Protein AF-0000000087191646 (afdb_homodimer)

Foldseek 3Di:
DPVPVCVVQDWDFDPVPPPPQWTWTWRPPDPFWIWIDTSVCPPDDIDIDTPVVVVVVVVCVVVVND/DPVPVPVVQDWDFDPVPPPPQWTWTWRPPDPFWIWIDTSVCPPDDIDIDTPVVVVVVVVCVVVVND

Structure (mmCIF, N/CA/C/O backbone):
data_AF-0000000087191646-model_v1
#
loop_
_entity.id
_entity.type
_entity.pdbx_description
1 polymer 'DUF397 domain-containing protein'
#
loop_
_atom_sit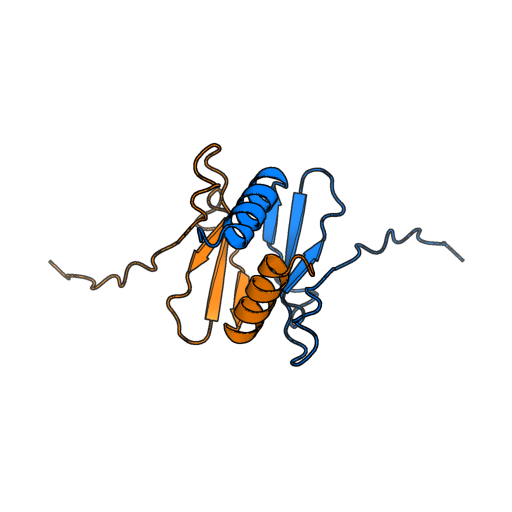e.group_PDB
_atom_site.id
_atom_site.type_symbol
_atom_site.label_atom_id
_atom_site.label_alt_id
_atom_site.label_comp_id
_atom_site.label_asym_id
_atom_site.label_entity_id
_atom_site.label_seq_id
_atom_site.pdbx_PDB_ins_code
_atom_site.Cartn_x
_atom_site.Cartn_y
_atom_site.Cartn_z
_atom_site.occupancy
_atom_site.B_iso_or_equiv
_atom_site.auth_seq_id
_atom_site.auth_comp_id
_atom_site.auth_asym_id
_atom_site.auth_atom_id
_atom_site.pdbx_PDB_model_num
ATOM 1 N N . MET A 1 1 ? 5.543 -37.531 5.516 1 32.47 1 MET A N 1
ATOM 2 C CA . MET A 1 1 ? 5.793 -36.25 4.863 1 32.47 1 MET A CA 1
ATOM 3 C C . MET A 1 1 ? 5.07 -35.125 5.594 1 32.47 1 MET A C 1
ATOM 5 O O . MET A 1 1 ? 3.879 -35.219 5.883 1 32.47 1 MET A O 1
ATOM 9 N N . ASN A 1 2 ? 5.703 -34.375 6.605 1 32.41 2 ASN A N 1
ATOM 10 C CA . ASN A 1 2 ? 5.199 -33.281 7.426 1 32.41 2 ASN A CA 1
ATOM 11 C C . ASN A 1 2 ? 4.359 -32.312 6.602 1 32.41 2 ASN A C 1
ATOM 13 O O . ASN A 1 2 ? 4.82 -31.781 5.578 1 32.41 2 ASN A O 1
ATOM 17 N N . ARG A 1 3 ? 3.131 -32.625 6.309 1 34.16 3 ARG A N 1
ATOM 18 C CA . ARG A 1 3 ? 2.232 -31.656 5.688 1 34.16 3 ARG A CA 1
ATOM 19 C C . ARG A 1 3 ? 2.346 -30.297 6.363 1 34.16 3 ARG A C 1
ATOM 21 O O . ARG A 1 3 ? 1.889 -30.125 7.496 1 34.16 3 ARG A O 1
ATOM 28 N N . THR A 1 4 ? 3.602 -29.812 6.434 1 37.97 4 THR A N 1
ATOM 29 C CA . THR A 1 4 ? 3.557 -28.438 6.898 1 37.97 4 THR A CA 1
ATOM 30 C C . THR A 1 4 ? 2.312 -27.719 6.367 1 37.97 4 THR A C 1
ATOM 32 O O . THR A 1 4 ? 2.074 -27.703 5.16 1 37.97 4 THR A O 1
ATOM 35 N N . ASP A 1 5 ? 1.172 -27.906 6.91 1 36.88 5 ASP A N 1
ATOM 36 C CA . ASP A 1 5 ? 0.012 -27.047 6.73 1 36.88 5 ASP A CA 1
ATOM 37 C C . ASP A 1 5 ? 0.438 -25.641 6.34 1 36.88 5 ASP A C 1
ATOM 39 O O . ASP A 1 5 ? 0.759 -24.812 7.203 1 36.88 5 ASP A O 1
ATOM 43 N N . HIS A 1 6 ? 1.529 -25.406 5.559 1 41.72 6 HIS A N 1
ATOM 44 C CA . HIS A 1 6 ? 1.896 -24.062 5.145 1 41.72 6 HIS A CA 1
ATOM 45 C C . HIS A 1 6 ? 0.661 -23.234 4.797 1 41.72 6 HIS A C 1
ATOM 47 O O . HIS A 1 6 ? -0.006 -23.5 3.795 1 41.72 6 HIS A O 1
ATOM 53 N N . HIS A 1 7 ? -0.262 -23.016 5.633 1 43.5 7 HIS A N 1
ATOM 54 C CA . HIS A 1 7 ? -1.224 -21.953 5.367 1 43.5 7 HIS A CA 1
ATOM 55 C C . HIS A 1 7 ? -0.665 -20.938 4.371 1 43.5 7 HIS A C 1
ATOM 57 O O . HIS A 1 7 ? 0.213 -20.141 4.715 1 43.5 7 HIS A O 1
ATOM 63 N N . GLU A 1 8 ? -0.238 -21.25 3.227 1 48.03 8 GLU A N 1
ATOM 64 C CA . GLU A 1 8 ? 0.33 -20.438 2.156 1 48.03 8 GLU A CA 1
ATOM 65 C C . GLU A 1 8 ? -0.244 -19.031 2.174 1 48.03 8 GLU A C 1
ATOM 67 O O . GLU A 1 8 ? -1.463 -18.844 2.168 1 48.03 8 GLU A O 1
ATOM 72 N N . THR A 1 9 ? 0.239 -18.219 3.043 1 62.66 9 THR A N 1
ATOM 73 C CA . THR A 1 9 ? -0.093 -16.797 2.928 1 62.66 9 THR A CA 1
ATOM 74 C C . THR A 1 9 ? -0.411 -16.438 1.479 1 62.66 9 THR A C 1
ATOM 76 O O . THR A 1 9 ? 0.386 -16.703 0.578 1 62.66 9 THR A O 1
ATOM 79 N N . ILE A 1 10 ? -1.638 -16.453 1.103 1 82.12 10 ILE A N 1
ATOM 80 C CA . ILE A 1 10 ? -2.092 -16.172 -0.254 1 82.12 10 ILE A CA 1
ATOM 81 C C . ILE A 1 10 ? -1.938 -14.68 -0.549 1 82.12 10 ILE A C 1
ATOM 83 O O . ILE A 1 10 ? -2.49 -13.836 0.165 1 82.12 10 ILE A O 1
ATOM 87 N N . TRP A 1 11 ? -0.837 -14.422 -1.336 1 91 11 TRP A N 1
ATOM 88 C CA . TRP A 1 11 ? -0.675 -13.078 -1.884 1 91 11 TRP A CA 1
ATOM 89 C C . TRP A 1 11 ? -1.623 -12.852 -3.057 1 91 11 TRP A C 1
ATOM 91 O O . TRP A 1 11 ? -1.747 -13.711 -3.938 1 91 11 TRP A O 1
ATOM 101 N N . ARG A 1 12 ? -2.309 -11.719 -2.986 1 90.88 12 ARG A N 1
ATOM 102 C CA . ARG A 1 12 ? -3.238 -11.352 -4.047 1 90.88 12 ARG A CA 1
ATOM 103 C C . ARG A 1 12 ? -2.797 -10.07 -4.742 1 90.88 12 ARG A C 1
ATOM 105 O O . ARG A 1 12 ? -2.236 -9.172 -4.105 1 90.88 12 ARG A O 1
ATOM 112 N N . LYS A 1 13 ? -3.012 -10.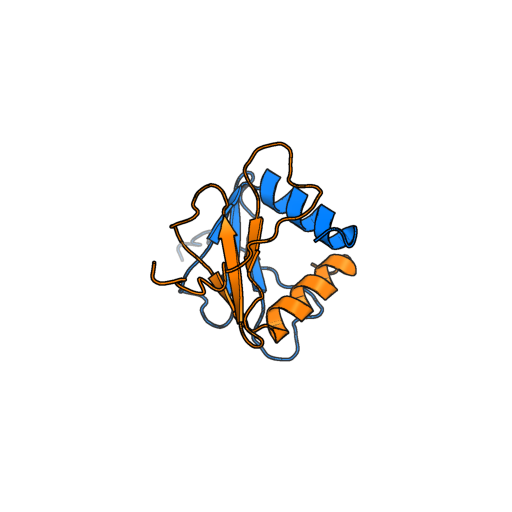062 -6.094 1 90.62 13 LYS A N 1
ATOM 113 C CA . LYS A 1 13 ? -2.779 -8.836 -6.855 1 90.62 13 LYS A CA 1
ATOM 114 C C . LYS A 1 13 ? -3.996 -8.477 -7.703 1 90.62 13 LYS A C 1
ATOM 116 O O . LYS A 1 13 ? -4.895 -9.297 -7.887 1 90.62 13 LYS A O 1
ATOM 121 N N . SER A 1 14 ? -4.008 -7.223 -8.125 1 90.5 14 SER A N 1
ATOM 122 C CA . SER A 1 14 ? -5.102 -6.793 -8.984 1 90.5 14 SER A CA 1
ATOM 123 C C . SER A 1 14 ? -5.086 -7.551 -10.312 1 90.5 14 SER A C 1
ATOM 125 O O . SER A 1 14 ? -4.027 -7.961 -10.789 1 90.5 14 SER A O 1
ATOM 127 N N . SER A 1 15 ? -6.262 -7.82 -10.922 1 88.06 15 SER A N 1
ATOM 128 C CA . SER A 1 15 ? -6.352 -8.461 -12.227 1 88.06 15 SER A CA 1
ATOM 129 C C . SER A 1 15 ? -5.734 -7.586 -13.312 1 88.06 15 SER A C 1
ATOM 131 O O . SER A 1 15 ? -5.352 -8.086 -14.375 1 88.06 15 SER A O 1
ATOM 133 N N . TYR A 1 16 ? -5.66 -6.316 -12.992 1 85.44 16 TYR A N 1
ATOM 134 C CA . TYR A 1 16 ? -5.125 -5.355 -13.953 1 85.44 16 TYR A CA 1
ATOM 135 C C . TYR A 1 16 ? -3.602 -5.379 -13.961 1 85.44 16 TYR A C 1
ATOM 137 O O . TYR A 1 16 ? -2.971 -4.785 -14.836 1 85.44 16 TYR A O 1
ATOM 145 N N . SER A 1 17 ? -2.934 -5.965 -12.977 1 87.19 17 SER A N 1
ATOM 146 C CA . SER A 1 17 ? -1.486 -5.891 -12.805 1 87.19 17 SER A CA 1
ATOM 147 C C . SER A 1 17 ? -0.785 -7.043 -13.516 1 87.19 17 SER A C 1
ATOM 149 O O . SER A 1 17 ? 0.424 -7.227 -13.367 1 87.19 17 SER A O 1
ATOM 151 N N . SER A 1 18 ? -1.228 -7.816 -14.469 1 73.94 18 SER A N 1
ATOM 152 C CA . SER A 1 18 ? -0.653 -9.031 -15.039 1 73.94 18 SER A CA 1
ATOM 153 C C . SER A 1 18 ? 0.452 -8.703 -16.031 1 73.94 18 SER A C 1
ATOM 155 O O . SER A 1 18 ? 1.305 -9.547 -16.328 1 73.94 18 SER A O 1
ATOM 157 N N . GLY A 1 19 ? 0.671 -7.504 -16.422 1 67 19 GLY A N 1
ATOM 158 C CA . GLY A 1 19 ? 1.43 -7.301 -17.641 1 67 19 GLY A CA 1
ATOM 159 C C . GLY A 1 19 ? 2.918 -7.133 -17.406 1 67 19 GLY A C 1
ATOM 160 O O . GLY A 1 19 ? 3.738 -7.582 -18.203 1 67 19 GLY A O 1
ATOM 161 N N . ASN A 1 20 ? 3.377 -6.516 -16.344 1 72.69 20 ASN A N 1
ATOM 162 C CA . ASN A 1 20 ? 4.789 -6.152 -16.297 1 72.69 20 ASN A CA 1
ATOM 163 C C . ASN A 1 20 ? 5.512 -6.875 -15.164 1 72.69 20 ASN A C 1
ATOM 165 O O . ASN A 1 20 ? 6.715 -6.684 -14.969 1 72.69 20 ASN A O 1
ATOM 169 N N . GLY A 1 21 ? 4.805 -7.848 -14.531 1 84.75 21 GLY A N 1
ATOM 170 C CA . GLY A 1 21 ? 5.438 -8.625 -13.477 1 84.75 21 GLY A CA 1
ATOM 171 C C . GLY A 1 21 ? 5.672 -7.832 -12.203 1 84.75 21 GLY A C 1
ATOM 172 O O . GLY A 1 21 ? 6.121 -8.383 -11.195 1 84.75 21 GLY A O 1
ATOM 173 N N . GLN A 1 22 ? 5.625 -6.578 -12.266 1 91.19 22 GLN A N 1
ATOM 174 C CA . GLN A 1 22 ? 5.699 -5.727 -11.086 1 91.19 22 GLN A CA 1
ATOM 175 C C . GLN A 1 22 ? 4.305 -5.379 -10.57 1 91.19 22 GLN A C 1
ATOM 177 O O . GLN A 1 22 ? 3.561 -4.645 -11.219 1 91.19 22 GLN A O 1
ATOM 182 N N . CYS A 1 23 ? 3.977 -5.977 -9.445 1 95 23 CYS A N 1
ATOM 183 C CA . CYS A 1 23 ? 2.629 -5.828 -8.898 1 95 23 CYS A CA 1
ATOM 184 C C . CYS A 1 23 ? 2.672 -5.504 -7.414 1 95 23 CYS A C 1
ATOM 186 O O . CYS A 1 23 ? 3.572 -5.953 -6.703 1 95 23 CYS A O 1
ATOM 188 N N . VAL A 1 24 ? 1.754 -4.703 -7.016 1 95.31 24 VAL A N 1
ATOM 189 C CA . VAL A 1 24 ? 1.46 -4.59 -5.59 1 95.31 24 VAL A CA 1
ATOM 190 C C . VAL A 1 24 ? 0.705 -5.828 -5.117 1 95.31 24 VAL A C 1
ATOM 192 O O . VAL A 1 24 ? -0.326 -6.191 -5.688 1 95.31 24 VAL A O 1
ATOM 195 N N . GLU A 1 25 ? 1.235 -6.566 -4.18 1 95.06 25 GLU A N 1
ATOM 196 C CA . GLU A 1 25 ? 0.586 -7.758 -3.641 1 95.06 25 GLU A CA 1
ATOM 197 C C . GLU A 1 25 ? 0.17 -7.551 -2.188 1 95.06 25 GLU A C 1
ATOM 199 O O . GLU A 1 25 ? 0.897 -6.93 -1.411 1 95.06 25 GLU A O 1
ATOM 204 N N . VAL A 1 26 ? -1.052 -8.117 -1.824 1 94.94 26 VAL A N 1
ATOM 205 C CA . VAL A 1 26 ? -1.636 -7.934 -0.5 1 94.94 26 VAL A CA 1
ATOM 206 C C . VAL A 1 26 ? -1.979 -9.297 0.109 1 94.94 26 VAL A C 1
ATOM 208 O O . VAL A 1 26 ? -2.455 -10.188 -0.59 1 94.94 26 VAL A O 1
ATOM 211 N N . ASN A 1 27 ? -1.604 -9.461 1.299 1 92.94 27 ASN A N 1
ATOM 212 C CA . ASN A 1 27 ? -2.043 -10.586 2.117 1 92.94 27 ASN A CA 1
ATOM 213 C C . ASN A 1 27 ? -2.912 -10.133 3.283 1 92.94 27 ASN A C 1
ATOM 215 O O . ASN A 1 27 ? -2.441 -9.414 4.168 1 92.94 27 ASN A O 1
ATOM 219 N N . ALA A 1 28 ? -4.168 -10.438 3.195 1 82.06 28 ALA A N 1
ATOM 220 C CA . ALA A 1 28 ? -5.129 -10.039 4.227 1 82.06 28 ALA A CA 1
ATOM 221 C C . ALA A 1 28 ? -5.582 -11.25 5.043 1 82.06 28 ALA A C 1
ATOM 223 O O . ALA A 1 28 ? -6.73 -11.305 5.488 1 82.06 28 ALA A O 1
ATOM 224 N N . ASP A 1 29 ? -4.824 -12.156 5.098 1 71.94 29 ASP A N 1
ATOM 225 C CA . ASP A 1 29 ? -5.254 -13.367 5.785 1 71.94 29 ASP A CA 1
ATOM 226 C C . ASP A 1 29 ? -5.496 -13.102 7.27 1 71.94 29 ASP A C 1
ATOM 228 O O . ASP A 1 29 ? -6.344 -13.75 7.887 1 71.94 29 ASP A O 1
ATOM 232 N N . ALA A 1 30 ? -4.789 -12.25 7.82 1 66.31 30 ALA A N 1
ATOM 233 C CA . ALA A 1 30 ? -5 -11.953 9.234 1 66.31 30 ALA A CA 1
ATOM 234 C C . ALA A 1 30 ? -6.152 -10.977 9.43 1 66.31 30 ALA A C 1
ATOM 236 O O . ALA A 1 30 ? -6.375 -10.094 8.594 1 66.31 30 ALA A O 1
ATOM 237 N N . ARG A 1 31 ? -6.922 -11.297 10.375 1 77.5 31 ARG A N 1
ATOM 238 C CA . ARG A 1 31 ? -8.109 -10.523 10.711 1 77.5 31 ARG A CA 1
ATOM 239 C C . ARG A 1 31 ? -7.746 -9.094 11.094 1 77.5 31 ARG A C 1
ATOM 241 O O . ARG A 1 31 ? -8.555 -8.172 10.938 1 77.5 31 ARG A O 1
ATOM 248 N N . GLU A 1 32 ? -6.594 -8.828 11.383 1 92.19 32 GLU A N 1
ATOM 249 C CA . GLU A 1 32 ? -6.309 -7.527 11.969 1 92.19 32 GLU A CA 1
ATOM 250 C C . GLU A 1 32 ? -5.25 -6.777 11.164 1 92.19 32 GLU A C 1
ATOM 252 O O . GLU A 1 32 ? -5.117 -5.559 11.289 1 92.19 32 GLU A O 1
ATOM 257 N N . ILE A 1 33 ? -4.543 -7.559 10.43 1 93.75 33 ILE A N 1
ATOM 258 C CA . ILE A 1 33 ? -3.414 -6.938 9.742 1 93.75 33 ILE A CA 1
ATOM 259 C C . ILE A 1 33 ? -3.439 -7.312 8.266 1 93.75 33 ILE A C 1
ATOM 261 O O . ILE A 1 33 ? -3.707 -8.469 7.914 1 93.75 33 ILE A O 1
ATOM 265 N N . VAL A 1 34 ? -3.188 -6.355 7.453 1 94.44 34 VAL A N 1
ATOM 266 C CA . VAL A 1 34 ? -2.953 -6.539 6.023 1 94.44 34 VAL A CA 1
ATOM 267 C C . VAL A 1 34 ? -1.478 -6.305 5.711 1 94.44 34 VAL A C 1
ATOM 269 O O . VAL A 1 34 ? -0.887 -5.324 6.164 1 94.44 34 VAL A O 1
ATOM 272 N N . VAL A 1 35 ? -0.94 -7.199 4.965 1 95.19 35 VAL A N 1
ATOM 273 C CA . VAL A 1 35 ? 0.464 -7.07 4.59 1 95.19 35 VAL A CA 1
ATOM 274 C C . VAL A 1 35 ? 0.573 -6.73 3.105 1 95.19 35 VAL A C 1
ATOM 276 O O . VAL A 1 35 ? -0.099 -7.344 2.271 1 95.19 35 VAL A O 1
ATOM 279 N N .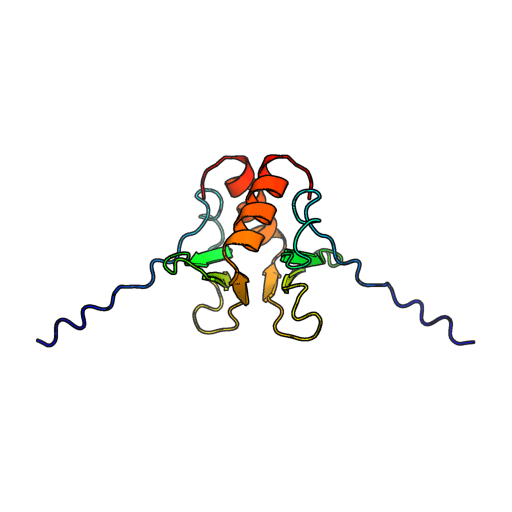 VAL A 1 36 ? 1.384 -5.695 2.795 1 95.69 36 VAL A N 1
ATOM 280 C CA . VAL A 1 36 ? 1.571 -5.207 1.433 1 95.69 36 VAL A CA 1
ATOM 281 C C . VAL A 1 36 ? 3.035 -5.363 1.025 1 95.69 36 VAL A C 1
ATOM 283 O O . VAL A 1 36 ? 3.939 -5.066 1.812 1 95.69 36 VAL A O 1
ATOM 286 N N . ARG A 1 37 ? 3.291 -5.836 -0.241 1 95.12 37 ARG A N 1
ATOM 287 C CA . ARG A 1 37 ? 4.66 -5.941 -0.739 1 95.12 37 ARG A CA 1
ATOM 288 C C . ARG A 1 37 ? 4.715 -5.691 -2.242 1 95.12 37 ARG A C 1
ATOM 290 O O . ARG A 1 37 ? 3.676 -5.566 -2.895 1 95.12 37 ARG A O 1
ATOM 297 N N . ASP A 1 38 ? 5.977 -5.441 -2.701 1 95.06 38 ASP A N 1
ATOM 298 C CA . ASP A 1 38 ? 6.273 -5.391 -4.129 1 95.06 38 ASP A CA 1
ATOM 299 C C . ASP A 1 38 ? 6.648 -6.77 -4.664 1 95.06 38 ASP A C 1
ATOM 301 O O . ASP A 1 38 ? 7.574 -7.406 -4.156 1 95.06 38 ASP A O 1
ATOM 305 N N . SER A 1 39 ? 5.941 -7.266 -5.738 1 94.5 39 SER A N 1
ATOM 306 C CA . SER A 1 39 ? 6.148 -8.617 -6.246 1 94.5 39 SER A CA 1
ATOM 307 C C . SER A 1 39 ? 7.59 -8.812 -6.715 1 94.5 39 SER A C 1
ATOM 309 O O . SER A 1 39 ? 8.07 -9.945 -6.785 1 94.5 39 SER A O 1
ATOM 311 N N . LYS A 1 40 ? 8.227 -7.734 -7.031 1 93.81 40 LYS A N 1
ATOM 312 C CA . LYS A 1 40 ? 9.602 -7.84 -7.496 1 93.81 40 LYS A CA 1
ATOM 313 C C . LYS A 1 40 ? 10.555 -8.125 -6.34 1 93.81 40 LYS A C 1
ATOM 315 O O . LYS A 1 40 ? 11.711 -8.5 -6.555 1 93.81 40 LYS A O 1
ATOM 320 N N . GLU A 1 41 ? 10.094 -7.867 -5.176 1 93.94 41 GLU A N 1
ATOM 321 C CA . GLU A 1 41 ? 10.867 -8.109 -3.961 1 93.94 41 GLU A CA 1
ATOM 322 C C . GLU A 1 41 ? 10.086 -8.969 -2.971 1 93.94 41 GLU A C 1
ATOM 324 O O . GLU A 1 41 ? 9.797 -8.531 -1.854 1 93.94 41 GLU A O 1
ATOM 329 N N . PRO A 1 42 ? 9.82 -10.25 -3.305 1 91 42 PRO A N 1
ATOM 330 C CA . PRO A 1 42 ? 8.938 -11.07 -2.477 1 91 42 PRO A CA 1
ATOM 331 C C . PRO A 1 42 ? 9.477 -11.273 -1.062 1 91 42 PRO A C 1
ATOM 333 O O . PRO A 1 42 ? 8.703 -11.492 -0.127 1 91 42 PRO A O 1
ATOM 336 N N . LEU A 1 43 ? 10.75 -11.156 -0.891 1 91.56 43 LEU A N 1
ATOM 337 C CA . LEU A 1 43 ? 11.352 -11.336 0.426 1 91.56 43 LEU A CA 1
ATOM 338 C C . LEU A 1 43 ? 11.82 -10 0.994 1 91.56 43 LEU A C 1
ATOM 340 O O . LEU A 1 43 ? 12.484 -9.969 2.029 1 91.56 43 LEU A O 1
ATOM 344 N N . GLY A 1 44 ? 11.477 -8.945 0.373 1 93.94 44 GLY A N 1
ATOM 345 C CA . GLY A 1 44 ? 11.883 -7.609 0.787 1 93.94 44 GLY A CA 1
ATOM 346 C C . GLY A 1 44 ? 10.961 -7.004 1.829 1 93.94 44 GLY A C 1
ATOM 347 O O . GLY A 1 44 ? 10.445 -7.711 2.699 1 93.94 44 GLY A O 1
ATOM 348 N N . LEU A 1 45 ? 10.961 -5.684 1.811 1 94.31 45 LEU A N 1
ATOM 349 C CA . LEU A 1 45 ? 10.141 -4.926 2.752 1 94.31 45 LEU A CA 1
ATOM 350 C C . LEU A 1 45 ? 8.672 -5.289 2.605 1 94.31 45 LEU A C 1
ATOM 352 O O . LEU A 1 45 ? 8.195 -5.531 1.494 1 94.31 45 LEU A O 1
ATOM 356 N N . ARG A 1 46 ? 8.078 -5.344 3.711 1 94.69 46 ARG A N 1
ATOM 357 C CA . ARG A 1 46 ? 6.633 -5.531 3.809 1 94.69 46 ARG A CA 1
ATOM 358 C C . ARG A 1 46 ? 6.012 -4.496 4.742 1 94.69 46 ARG A C 1
ATOM 360 O O . ARG A 1 46 ? 6.562 -4.199 5.801 1 94.69 46 ARG A O 1
ATOM 367 N N . LEU A 1 47 ? 5.031 -3.961 4.277 1 96.19 47 LEU A N 1
ATOM 368 C CA . LEU A 1 47 ? 4.301 -3.002 5.098 1 96.19 47 LEU A CA 1
ATOM 369 C C . LEU A 1 47 ? 3.105 -3.668 5.773 1 96.19 47 LEU A C 1
ATOM 371 O O . LEU A 1 47 ? 2.275 -4.285 5.105 1 96.19 47 LEU A O 1
ATOM 375 N N . CYS A 1 48 ? 3.078 -3.611 7.082 1 94.31 48 CYS A N 1
ATOM 376 C CA . CYS A 1 48 ? 1.941 -4.102 7.852 1 94.31 48 CYS A CA 1
ATOM 377 C C . CYS A 1 48 ? 1.008 -2.957 8.234 1 94.31 48 CYS A C 1
ATOM 379 O O . CYS A 1 48 ? 1.439 -1.972 8.828 1 94.31 48 CYS A O 1
ATOM 381 N N . ILE A 1 49 ? -0.195 -3.119 7.805 1 94.69 49 ILE A N 1
ATOM 382 C CA . ILE A 1 49 ? -1.217 -2.102 8.023 1 94.69 49 ILE A CA 1
ATOM 383 C C . ILE A 1 49 ? -2.398 -2.711 8.781 1 94.69 49 ILE A C 1
ATOM 385 O O . ILE A 1 49 ? -2.826 -3.826 8.477 1 94.69 49 ILE A O 1
ATOM 389 N N . GLN A 1 50 ? -2.91 -2.006 9.727 1 94.25 50 GLN A N 1
ATOM 390 C CA . GLN A 1 50 ? -4.148 -2.455 10.352 1 94.25 50 GLN A CA 1
ATOM 391 C C . GLN A 1 50 ? -5.27 -2.586 9.328 1 94.25 50 GLN A C 1
ATOM 393 O O . GLN A 1 50 ? -5.402 -1.745 8.438 1 94.25 50 GLN A O 1
ATOM 398 N N . ALA A 1 51 ? -6.051 -3.635 9.508 1 93.75 51 ALA A N 1
ATOM 399 C CA . ALA A 1 51 ? -7.09 -3.951 8.531 1 93.75 51 ALA A CA 1
ATOM 400 C C . ALA A 1 51 ? -8.07 -2.793 8.375 1 93.75 51 ALA A C 1
ATOM 402 O O . ALA A 1 51 ? -8.516 -2.486 7.266 1 93.75 51 ALA A O 1
ATOM 403 N N . GLY A 1 52 ? -8.422 -2.156 9.461 1 92.12 52 GLY A N 1
ATOM 404 C CA . GLY A 1 52 ? -9.328 -1.021 9.383 1 92.12 52 GLY A CA 1
ATOM 405 C C . GLY A 1 52 ? -8.805 0.106 8.516 1 92.12 52 GLY A C 1
ATOM 406 O O . GLY A 1 52 ? -9.539 0.671 7.707 1 92.12 52 GLY A O 1
ATOM 407 N N . ALA A 1 53 ? -7.562 0.457 8.656 1 93.75 53 ALA A N 1
ATOM 408 C CA . ALA A 1 53 ? -6.93 1.508 7.863 1 93.75 53 ALA A CA 1
ATOM 409 C C . ALA A 1 53 ? -6.875 1.12 6.387 1 93.75 53 ALA A C 1
ATOM 411 O O . ALA A 1 53 ? -7.109 1.956 5.512 1 93.75 53 ALA A O 1
ATOM 412 N N . TRP A 1 54 ? -6.543 -0.125 6.148 1 94 54 TRP A N 1
ATOM 413 C CA . TRP A 1 54 ? -6.52 -0.612 4.773 1 94 54 TRP A CA 1
ATOM 414 C C . TRP A 1 54 ? -7.902 -0.506 4.141 1 94 54 TRP A C 1
ATOM 416 O O . TRP A 1 54 ? -8.039 -0.045 3.002 1 94 54 TRP A O 1
ATOM 426 N N . ASP A 1 55 ? -8.875 -0.933 4.887 1 92.31 55 ASP A N 1
ATOM 427 C CA . ASP A 1 55 ? -10.242 -0.875 4.379 1 92.31 55 ASP A CA 1
ATOM 428 C C . ASP A 1 55 ? -10.648 0.562 4.059 1 92.31 55 ASP A C 1
ATOM 430 O O . ASP A 1 55 ? -11.312 0.814 3.051 1 92.31 55 ASP A O 1
ATOM 434 N N . GLU A 1 56 ? -10.305 1.474 4.863 1 93.69 56 GLU A N 1
ATOM 435 C CA . GLU A 1 56 ? -10.594 2.879 4.605 1 93.69 56 GLU A CA 1
ATOM 436 C C . GLU A 1 56 ? -9.867 3.373 3.355 1 93.69 56 GLU A C 1
ATOM 438 O O . GLU A 1 56 ? -10.445 4.102 2.543 1 93.69 56 GLU A O 1
ATOM 443 N N . PHE A 1 57 ? -8.625 3.035 3.189 1 93.75 57 PHE A N 1
ATOM 444 C CA . PHE A 1 57 ? -7.848 3.385 2.006 1 93.75 57 PHE A CA 1
ATOM 445 C C . PHE A 1 57 ? -8.516 2.861 0.742 1 93.75 57 PHE A C 1
ATOM 447 O O . PHE A 1 57 ? -8.711 3.607 -0.221 1 93.75 57 PHE A O 1
ATOM 454 N N . ILE A 1 58 ? -8.922 1.531 0.805 1 94.38 58 ILE A N 1
ATOM 455 C CA . ILE A 1 58 ? -9.539 0.889 -0.352 1 94.38 58 ILE A CA 1
ATOM 456 C C . ILE A 1 58 ? -10.867 1.565 -0.672 1 94.38 58 ILE A C 1
ATOM 458 O O . ILE A 1 58 ? -11.172 1.833 -1.837 1 94.38 58 ILE A O 1
ATOM 462 N N . SER A 1 59 ? -11.57 1.847 0.316 1 93.19 59 SER A N 1
ATOM 463 C CA . SER A 1 59 ? -12.836 2.541 0.122 1 93.19 59 SER A CA 1
ATOM 464 C C . SER A 1 59 ? -12.625 3.918 -0.499 1 93.19 59 SER A C 1
ATOM 466 O O . SER A 1 59 ? -13.391 4.336 -1.374 1 93.19 59 SER A O 1
ATOM 468 N N . GLY A 1 60 ? -11.664 4.633 -0.008 1 93.12 60 GLY A N 1
ATOM 469 C CA . GLY A 1 60 ? -11.336 5.934 -0.565 1 93.12 60 GLY A CA 1
ATOM 470 C C . GLY A 1 60 ? -10.922 5.871 -2.023 1 93.12 60 GLY A C 1
ATOM 471 O O . GLY A 1 60 ? -11.328 6.711 -2.826 1 93.12 60 GLY A O 1
ATOM 472 N N . VAL A 1 61 ? -10.102 4.961 -2.355 1 93.56 61 VAL A N 1
ATOM 473 C CA . VAL A 1 61 ? -9.68 4.773 -3.738 1 93.56 61 VAL A CA 1
ATOM 474 C C . VAL A 1 61 ? -10.891 4.496 -4.617 1 93.56 61 VAL A C 1
ATOM 476 O O . VAL A 1 61 ? -11.039 5.082 -5.695 1 93.56 61 VAL A O 1
ATOM 479 N N . LYS A 1 62 ? -11.805 3.635 -4.168 1 92.88 62 LYS A N 1
ATOM 480 C CA . LYS A 1 62 ? -13.008 3.305 -4.926 1 92.88 62 LYS A CA 1
ATOM 481 C C . LYS A 1 62 ? -13.875 4.543 -5.137 1 92.88 62 LYS A C 1
ATOM 483 O O . LYS A 1 62 ? -14.492 4.695 -6.195 1 92.88 62 LYS A O 1
ATOM 488 N N . ALA A 1 63 ? -13.797 5.375 -4.188 1 90.94 63 ALA A N 1
ATOM 489 C CA . ALA A 1 63 ? -14.617 6.582 -4.238 1 90.94 63 ALA A CA 1
ATOM 490 C C . ALA A 1 63 ? -13.898 7.711 -4.969 1 90.94 63 ALA A C 1
ATOM 492 O O . ALA A 1 63 ? -14.406 8.828 -5.059 1 90.94 63 ALA A O 1
ATOM 493 N N . ALA A 1 64 ? -12.688 7.449 -5.547 1 85.94 64 ALA A N 1
ATOM 494 C CA . ALA A 1 64 ? -11.852 8.445 -6.211 1 85.94 64 ALA A CA 1
ATOM 495 C C . ALA A 1 64 ? -11.508 9.586 -5.262 1 85.94 64 ALA A C 1
ATOM 497 O O . ALA A 1 64 ? -11.5 10.75 -5.664 1 85.94 64 ALA A O 1
ATOM 498 N N . SER A 1 65 ? -11.398 9.328 -3.975 1 80.25 65 SER A N 1
ATOM 499 C CA . SER A 1 65 ? -11.133 10.328 -2.941 1 80.25 65 SER A CA 1
ATOM 500 C C . SER A 1 65 ? -9.711 10.188 -2.393 1 80.25 65 SER A C 1
ATOM 502 O O . SER A 1 65 ? -9.484 10.367 -1.195 1 80.25 65 SER A O 1
ATOM 504 N N . LEU A 1 66 ? -8.75 9.695 -3.146 1 74.5 66 LEU A N 1
ATOM 505 C CA . LEU A 1 66 ? -7.34 9.664 -2.773 1 74.5 66 LEU A CA 1
ATOM 506 C C . LEU A 1 66 ? -6.586 10.82 -3.408 1 74.5 66 LEU A C 1
ATOM 508 O O . LEU A 1 66 ? -6.938 11.273 -4.5 1 74.5 66 LEU A O 1
ATOM 512 N N . MET B 1 1 ? 18.281 32.969 6.227 1 32.91 1 MET B N 1
ATOM 513 C CA . MET B 1 1 ? 17.719 31.672 6.625 1 32.91 1 MET B CA 1
ATOM 514 C C . MET B 1 1 ? 17.578 30.734 5.426 1 32.91 1 MET B C 1
ATOM 516 O O . MET B 1 1 ? 17.172 31.172 4.344 1 32.91 1 MET B O 1
ATOM 520 N N . ASN B 1 2 ? 18.469 29.625 5.215 1 31.88 2 ASN B N 1
ATOM 521 C CA . ASN B 1 2 ? 18.484 28.609 4.176 1 31.88 2 ASN B CA 1
ATOM 522 C C . ASN B 1 2 ? 17.078 28.125 3.83 1 31.88 2 ASN B C 1
ATOM 524 O O . ASN B 1 2 ? 16.344 27.688 4.711 1 31.88 2 ASN B O 1
ATOM 528 N N . ARG B 1 3 ? 16.344 28.828 3.059 1 33.62 3 ARG B N 1
ATOM 529 C CA . ARG B 1 3 ? 15.07 28.328 2.568 1 33.62 3 ARG B CA 1
ATOM 530 C C . ARG B 1 3 ? 15.203 26.891 2.059 1 33.62 3 ARG B C 1
ATOM 532 O O . ARG B 1 3 ? 15.773 26.656 0.99 1 33.62 3 ARG B O 1
ATOM 539 N N . THR B 1 4 ? 15.797 26.016 2.943 1 37.78 4 THR B N 1
ATOM 540 C CA . THR B 1 4 ? 15.727 24.656 2.426 1 37.78 4 THR B CA 1
ATOM 541 C C . THR B 1 4 ? 14.438 24.453 1.639 1 37.78 4 THR B C 1
ATOM 543 O O . THR B 1 4 ? 13.344 24.688 2.154 1 37.78 4 THR B O 1
ATOM 546 N N . ASP B 1 5 ? 14.32 24.859 0.457 1 36.84 5 ASP B N 1
ATOM 547 C CA . ASP B 1 5 ? 13.32 24.406 -0.5 1 36.84 5 ASP B CA 1
ATOM 548 C C . ASP B 1 5 ? 12.828 23 -0.147 1 36.84 5 ASP B C 1
ATOM 550 O O . ASP B 1 5 ? 13.461 22 -0.511 1 36.84 5 ASP B O 1
ATOM 554 N N . HIS B 1 6 ? 12.734 22.562 1.138 1 41.59 6 HIS B N 1
ATOM 555 C CA . HIS B 1 6 ? 12.227 21.234 1.472 1 41.59 6 HIS B CA 1
ATOM 556 C C . HIS B 1 6 ? 11.062 20.844 0.565 1 41.59 6 HIS B C 1
ATOM 558 O O . HIS B 1 6 ? 9.992 21.453 0.627 1 41.59 6 HIS B O 1
ATOM 564 N N . HIS B 1 7 ? 11.188 20.734 -0.696 1 44.12 7 HIS B N 1
ATOM 565 C CA . HIS B 1 7 ? 10.164 20.047 -1.473 1 44.12 7 HIS B CA 1
ATOM 566 C C . HIS B 1 7 ? 9.336 19.109 -0.588 1 44.12 7 HIS B C 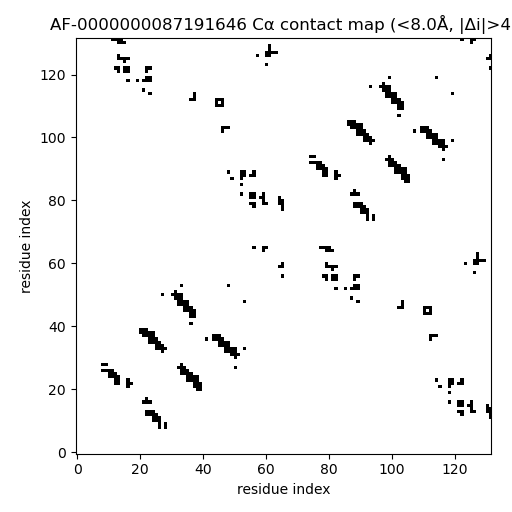1
ATOM 568 O O . HIS B 1 7 ? 9.836 18.094 -0.12 1 44.12 7 HIS B O 1
ATOM 574 N N . GLU B 1 8 ? 8.703 19.516 0.395 1 48.28 8 GLU B N 1
ATOM 575 C CA . GLU B 1 8 ? 7.875 18.797 1.362 1 48.28 8 GLU B CA 1
ATOM 576 C C . GLU B 1 8 ? 7.203 17.594 0.724 1 48.28 8 GLU B C 1
ATOM 578 O O . GLU B 1 8 ? 6.531 17.703 -0.304 1 48.28 8 GLU B O 1
ATOM 583 N N . THR B 1 9 ? 7.938 16.547 0.534 1 62.91 9 THR B N 1
ATOM 584 C CA . THR B 1 9 ? 7.273 15.297 0.171 1 62.91 9 THR B CA 1
ATOM 585 C C . THR B 1 9 ? 5.848 15.266 0.715 1 62.91 9 THR B C 1
ATOM 587 O O . THR B 1 9 ? 5.633 15.43 1.917 1 62.91 9 THR B O 1
ATOM 590 N N . ILE B 1 10 ? 4.906 15.672 -0.047 1 81.75 10 ILE B N 1
ATOM 591 C CA . ILE B 1 10 ? 3.5 15.734 0.341 1 81.75 10 ILE B CA 1
ATOM 592 C C . ILE B 1 10 ? 2.92 14.32 0.422 1 81.75 10 ILE B C 1
ATOM 594 O O . ILE B 1 10 ? 2.959 13.57 -0.555 1 81.75 10 ILE B O 1
ATOM 598 N N . TRP B 1 11 ? 2.803 13.906 1.72 1 90.75 11 TRP B N 1
ATOM 599 C CA . TRP B 1 11 ? 2.066 12.68 1.974 1 90.75 11 T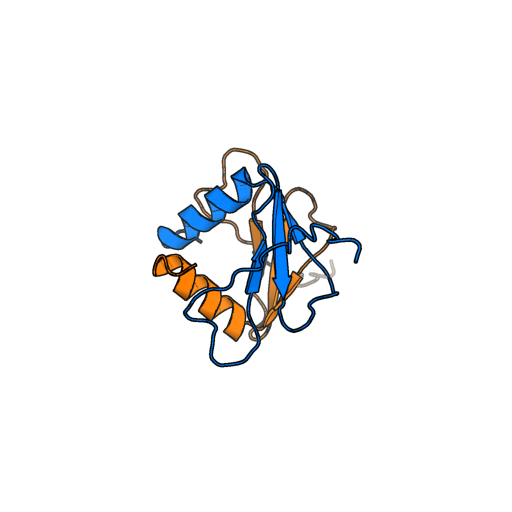RP B CA 1
ATOM 600 C C . TRP B 1 11 ? 0.563 12.906 1.847 1 90.75 11 TRP B C 1
ATOM 602 O O . TRP B 1 11 ? 0.03 13.883 2.371 1 90.75 11 TRP B O 1
ATOM 612 N N . ARG B 1 12 ? -0.059 12.008 1.083 1 90.62 12 ARG B N 1
ATOM 613 C CA . ARG B 1 12 ? -1.503 12.078 0.885 1 90.62 12 ARG B CA 1
ATOM 614 C C . ARG B 1 12 ? -2.197 10.844 1.446 1 90.62 12 ARG B C 1
ATOM 616 O O . ARG B 1 12 ? -1.645 9.742 1.402 1 90.62 12 ARG B O 1
ATOM 623 N N . LYS B 1 13 ? -3.408 11.094 2.037 1 90.44 13 LYS B N 1
ATOM 624 C CA . LYS B 1 13 ? -4.25 9.984 2.477 1 90.44 13 LYS B CA 1
ATOM 625 C C . LYS B 1 13 ? -5.66 10.109 1.913 1 90.44 13 LYS B C 1
ATOM 627 O O . LYS B 1 13 ? -6.043 11.172 1.412 1 90.44 13 LYS B O 1
ATOM 632 N N . SER B 1 14 ? -6.359 8.977 1.964 1 90.62 14 SER B N 1
ATOM 633 C CA . SER B 1 14 ? -7.742 9.008 1.497 1 90.62 14 SER B CA 1
ATOM 634 C C . SER B 1 14 ? -8.602 9.922 2.367 1 90.62 14 SER B C 1
ATOM 636 O O . SER B 1 14 ? -8.32 10.102 3.555 1 90.62 14 SER B O 1
ATOM 638 N N . SER B 1 15 ? -9.625 10.602 1.797 1 88.25 15 SER B N 1
ATOM 639 C CA . SER B 1 15 ? -10.547 11.43 2.559 1 88.25 15 SER B CA 1
ATOM 640 C C . SER B 1 15 ? -11.352 10.602 3.549 1 88.25 15 SER B C 1
ATOM 642 O O . SER B 1 15 ? -11.883 11.125 4.531 1 88.25 15 SER B O 1
ATOM 644 N N . TYR B 1 16 ? -11.414 9.328 3.234 1 85.62 16 TYR B N 1
ATOM 645 C CA . TYR B 1 16 ? -12.188 8.414 4.074 1 85.62 16 TYR B CA 1
ATOM 646 C C . TYR B 1 16 ? -11.398 8.023 5.316 1 85.62 16 TYR B C 1
ATOM 648 O O . TYR B 1 16 ? -11.945 7.414 6.242 1 85.62 16 TYR B O 1
ATOM 656 N N . SER B 1 17 ? -10.094 8.258 5.387 1 87.25 17 SER B N 1
ATOM 657 C CA . SER B 1 17 ? -9.227 7.762 6.453 1 87.25 17 SER B CA 1
ATOM 658 C C . SER B 1 17 ? -9.117 8.773 7.59 1 87.25 17 SER B C 1
ATOM 660 O O . SER B 1 17 ? -8.305 8.602 8.5 1 87.25 17 SER B O 1
ATOM 662 N N . SER B 1 18 ? -9.883 9.781 7.863 1 74.06 18 SER B N 1
ATOM 663 C CA . SER B 1 18 ? -9.703 10.867 8.82 1 74.06 18 SER B CA 1
ATOM 664 C C . SER B 1 18 ? -10.016 10.406 10.242 1 74.06 18 SER B C 1
ATOM 666 O O . SER B 1 18 ? -9.555 11.016 11.211 1 74.06 18 SER B O 1
ATOM 668 N N . GLY B 1 19 ? -10.555 9.273 10.477 1 66.94 19 GLY B N 1
ATOM 669 C CA . GLY B 1 19 ? -11.188 9.07 11.773 1 66.94 19 GLY B CA 1
ATOM 670 C C . GLY B 1 19 ? -10.266 8.469 12.805 1 66.94 19 GLY B C 1
ATOM 671 O O . GLY B 1 19 ? -10.352 8.797 13.992 1 66.94 19 GLY B O 1
ATOM 672 N N . ASN B 1 20 ? -9.359 7.574 12.492 1 72.81 20 ASN B N 1
ATOM 673 C CA . ASN B 1 20 ? -8.688 6.836 13.555 1 72.81 20 ASN B CA 1
ATOM 674 C C . ASN B 1 20 ? -7.191 7.125 13.586 1 72.81 20 ASN B C 1
ATOM 676 O O . ASN B 1 20 ? -6.465 6.582 14.414 1 72.81 20 ASN B O 1
ATOM 680 N N . GLY B 1 21 ? -6.77 8.148 12.797 1 84.31 21 GLY B N 1
ATOM 681 C CA . GLY B 1 21 ? -5.363 8.531 12.805 1 84.31 21 GLY B CA 1
ATOM 682 C C . GLY B 1 21 ? -4.461 7.488 12.164 1 84.31 21 GLY B C 1
ATOM 683 O O . GLY B 1 21 ? -3.254 7.699 12.039 1 84.31 21 GLY B O 1
ATOM 684 N N . GLN B 1 22 ? -4.922 6.336 11.977 1 91.31 22 GLN B N 1
ATOM 685 C CA . GLN B 1 22 ? -4.195 5.297 11.258 1 91.31 22 GLN B CA 1
ATOM 686 C C . GLN B 1 22 ? -4.59 5.27 9.781 1 91.31 22 GLN B C 1
ATOM 688 O O . GLN B 1 22 ? -5.707 4.875 9.445 1 91.31 22 GLN B O 1
ATOM 693 N N . CYS B 1 23 ? -3.672 5.77 8.969 1 95 23 CYS B N 1
ATOM 694 C CA . CYS B 1 23 ? -3.971 5.918 7.547 1 95 23 CYS B CA 1
ATOM 695 C C . CYS B 1 23 ? -2.838 5.371 6.691 1 95 23 CYS B C 1
ATOM 697 O O . CYS B 1 23 ? -1.672 5.43 7.082 1 95 23 CYS B O 1
ATOM 699 N N . VAL B 1 24 ? -3.203 4.809 5.594 1 95.25 24 VAL B N 1
ATOM 700 C CA . VAL B 1 24 ? -2.234 4.57 4.527 1 95.25 24 VAL B CA 1
ATOM 701 C C . VAL B 1 24 ? -1.888 5.891 3.84 1 95.25 24 VAL B C 1
ATOM 703 O O . VAL B 1 24 ? -2.777 6.613 3.387 1 95.25 24 VAL B O 1
ATOM 706 N N . GLU B 1 25 ? -0.653 6.297 3.852 1 94.75 25 GLU B N 1
ATOM 707 C CA . GLU B 1 25 ? -0.215 7.523 3.197 1 94.75 25 GLU B CA 1
ATOM 708 C C . GLU B 1 25 ? 0.683 7.223 2.002 1 94.75 25 GLU B C 1
ATOM 710 O O . GLU B 1 25 ? 1.506 6.309 2.051 1 94.75 25 GLU B O 1
ATOM 715 N N . VAL B 1 26 ? 0.5 8.055 0.892 1 94.62 26 VAL B N 1
ATOM 716 C CA . VAL B 1 26 ? 1.213 7.844 -0.363 1 94.62 26 VAL B CA 1
ATOM 717 C C . VAL B 1 26 ? 1.912 9.133 -0.78 1 94.62 26 VAL B C 1
ATOM 719 O O . VAL B 1 26 ? 1.354 10.227 -0.634 1 94.62 26 VAL B O 1
ATOM 722 N N . ASN B 1 27 ? 3.121 9.016 -1.113 1 92.38 27 ASN B N 1
ATOM 723 C CA . ASN B 1 27 ? 3.877 10.094 -1.749 1 92.38 27 ASN B CA 1
ATOM 724 C C . A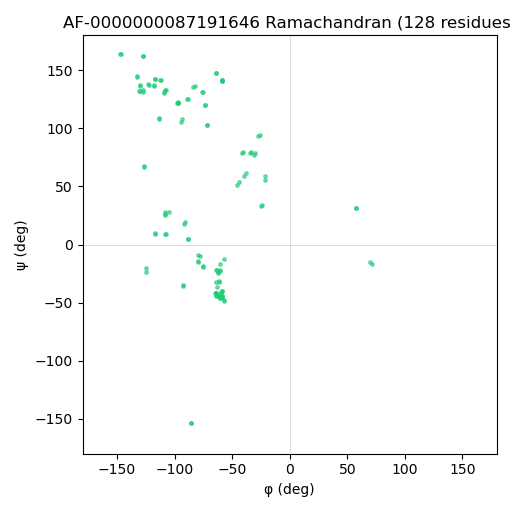SN B 1 27 ? 4.25 9.734 -3.186 1 92.38 27 ASN B C 1
ATOM 726 O O . ASN B 1 27 ? 5.012 8.797 -3.42 1 92.38 27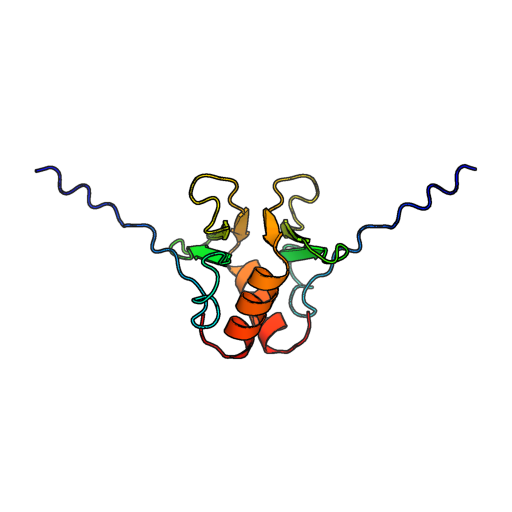 ASN B O 1
ATOM 730 N N . ALA B 1 28 ? 3.584 10.383 -4.102 1 79.44 28 ALA B N 1
ATOM 731 C CA . ALA B 1 28 ? 3.832 10.141 -5.52 1 79.44 28 ALA B CA 1
ATOM 732 C C . ALA B 1 28 ? 4.633 11.281 -6.141 1 79.44 28 ALA B C 1
ATOM 734 O O . ALA B 1 28 ? 4.449 11.609 -7.312 1 79.44 28 ALA B O 1
ATOM 735 N N . ASP B 1 29 ? 5.355 11.875 -5.395 1 68.81 29 ASP B N 1
ATOM 736 C CA . ASP B 1 29 ? 6.031 13.047 -5.941 1 68.81 29 ASP B CA 1
ATOM 737 C C . ASP B 1 29 ? 6.969 12.656 -7.082 1 68.81 29 ASP B C 1
ATOM 739 O O . ASP B 1 29 ? 7.164 13.43 -8.023 1 68.81 29 ASP B O 1
ATOM 743 N N . ALA B 1 30 ? 7.613 11.555 -7.008 1 64.44 30 ALA B N 1
ATOM 744 C CA . ALA B 1 30 ? 8.531 11.203 -8.086 1 64.44 30 ALA B CA 1
ATOM 745 C C . ALA B 1 30 ? 7.793 10.539 -9.242 1 64.44 30 ALA B C 1
ATOM 747 O O . ALA B 1 30 ? 6.777 9.867 -9.031 1 64.44 30 ALA B O 1
ATOM 748 N N . ARG B 1 31 ? 8.109 10.945 -10.391 1 75.62 31 ARG B N 1
ATOM 749 C CA . ARG B 1 31 ? 7.52 10.469 -11.641 1 75.62 31 ARG B CA 1
ATOM 750 C C . ARG B 1 31 ? 7.684 8.961 -11.781 1 75.62 31 ARG B C 1
ATOM 752 O O . ARG B 1 31 ? 6.902 8.312 -12.484 1 75.62 31 ARG B O 1
ATOM 759 N N . GLU B 1 32 ? 8.453 8.375 -11.016 1 91.44 32 GLU B N 1
ATOM 760 C CA . GLU B 1 32 ? 8.766 6.98 -11.312 1 91.44 32 GLU B CA 1
ATOM 761 C C . GLU B 1 32 ? 8.461 6.078 -10.117 1 91.44 32 GLU B C 1
ATOM 763 O O . GLU B 1 32 ? 8.242 4.875 -10.289 1 91.44 32 GLU B O 1
ATOM 768 N N . ILE B 1 33 ? 8.469 6.715 -8.984 1 93.31 33 ILE B N 1
ATOM 769 C CA . ILE B 1 33 ? 8.32 5.898 -7.781 1 93.31 33 ILE B CA 1
ATOM 770 C C . ILE B 1 33 ? 7.223 6.477 -6.891 1 93.31 33 ILE B C 1
ATOM 772 O O . ILE B 1 33 ? 7.141 7.695 -6.715 1 93.31 33 ILE B O 1
ATOM 776 N N . VAL B 1 34 ? 6.414 5.617 -6.383 1 94.06 34 VAL B N 1
ATOM 777 C CA . VAL B 1 34 ? 5.43 5.938 -5.352 1 94.06 34 VAL B CA 1
ATOM 778 C C . VAL B 1 34 ? 5.875 5.344 -4.016 1 94.06 34 VAL B C 1
ATOM 780 O O . VAL B 1 34 ? 6.266 4.176 -3.951 1 94.06 34 VAL B O 1
ATOM 783 N N . VAL B 1 35 ? 5.809 6.148 -3.01 1 94.88 35 VAL B N 1
ATOM 784 C CA . VAL B 1 35 ? 6.191 5.68 -1.683 1 94.88 35 VAL B CA 1
ATOM 785 C C . VAL B 1 35 ? 4.953 5.551 -0.802 1 94.88 35 VAL B C 1
ATOM 787 O O . VAL B 1 35 ? 4.105 6.445 -0.772 1 94.88 35 VAL B O 1
ATOM 790 N N . VAL B 1 36 ? 4.812 4.379 -0.133 1 95.44 36 VAL B N 1
ATOM 791 C CA . VAL B 1 36 ? 3.668 4.066 0.718 1 95.44 36 VAL B CA 1
ATOM 792 C C . VAL B 1 36 ? 4.137 3.855 2.156 1 95.44 36 VAL B C 1
ATOM 794 O O . VAL B 1 36 ? 5.152 3.201 2.395 1 95.44 36 VAL B O 1
ATOM 797 N N . ARG B 1 37 ? 3.387 4.43 3.16 1 95 37 ARG B N 1
ATOM 798 C CA . ARG B 1 37 ? 3.721 4.215 4.566 1 95 37 ARG B CA 1
ATOM 799 C C . ARG B 1 37 ? 2.463 4.188 5.43 1 95 37 ARG B C 1
ATOM 801 O O . ARG B 1 37 ? 1.365 4.473 4.945 1 95 37 ARG B O 1
ATOM 808 N N . ASP B 1 38 ? 2.67 3.66 6.668 1 95.12 38 ASP B N 1
ATOM 809 C CA . ASP B 1 38 ? 1.657 3.746 7.715 1 95.12 38 ASP B CA 1
ATOM 810 C C . ASP B 1 38 ? 1.812 5.031 8.523 1 95.12 38 ASP B C 1
ATOM 812 O O . ASP B 1 38 ? 2.877 5.293 9.086 1 95.12 38 ASP B O 1
ATOM 816 N N . SER B 1 39 ? 0.713 5.867 8.633 1 94.44 39 SER B N 1
ATOM 817 C CA . SER B 1 39 ? 0.799 7.168 9.297 1 94.44 39 SER B CA 1
ATOM 818 C C . SER B 1 39 ? 1.208 7.016 10.758 1 94.44 39 SER B C 1
ATOM 820 O O . SER B 1 39 ? 1.717 7.957 11.367 1 94.44 39 SER B O 1
ATOM 822 N N . LYS B 1 40 ? 0.98 5.875 11.273 1 93.75 40 LYS B N 1
ATOM 823 C CA . LYS B 1 40 ? 1.343 5.648 12.664 1 93.75 40 LYS B CA 1
ATOM 824 C C . LYS B 1 40 ? 2.85 5.469 12.82 1 93.75 40 LYS B C 1
ATOM 826 O O . LYS B 1 40 ? 3.375 5.523 13.938 1 93.75 40 LYS B O 1
ATOM 831 N N . GLU B 1 41 ? 3.479 5.168 11.758 1 93.94 41 GLU B N 1
ATOM 832 C CA . GLU B 1 41 ? 4.93 5 11.734 1 93.94 41 GLU B CA 1
ATOM 833 C C . GLU B 1 41 ? 5.566 5.879 10.656 1 93.94 41 GLU B C 1
ATOM 835 O O . GLU B 1 41 ? 6.195 5.375 9.727 1 93.94 41 GLU B O 1
ATOM 840 N N . PRO B 1 42 ? 5.523 7.207 10.828 1 90.88 42 PRO B N 1
ATOM 841 C CA . PRO B 1 42 ? 5.973 8.109 9.766 1 90.88 42 PRO B CA 1
ATOM 842 C C . PRO B 1 42 ? 7.449 7.941 9.43 1 90.88 42 PRO B C 1
ATOM 844 O O . PRO B 1 42 ? 7.867 8.227 8.305 1 90.88 42 PRO B O 1
ATOM 847 N N . LEU B 1 43 ? 8.211 7.457 10.344 1 91.69 43 LEU B N 1
ATOM 848 C CA . LEU B 1 43 ? 9.633 7.258 10.109 1 91.69 43 LEU B CA 1
ATOM 849 C C . LEU B 1 43 ? 9.961 5.773 9.961 1 91.69 43 LEU B C 1
ATOM 851 O O . LEU B 1 43 ? 11.133 5.391 9.906 1 91.69 43 LEU B O 1
ATOM 855 N N . GLY B 1 44 ? 8.992 4.949 9.883 1 94 44 GLY B N 1
ATOM 856 C CA . GLY B 1 44 ? 9.156 3.508 9.773 1 94 44 GLY B CA 1
ATOM 857 C C . GLY B 1 44 ? 9.352 3.039 8.344 1 94 44 GLY B C 1
ATOM 858 O O . GLY B 1 44 ? 9.992 3.723 7.539 1 94 44 GLY B O 1
ATOM 859 N N . LEU B 1 45 ? 8.961 1.806 8.148 1 94.38 45 LEU B N 1
ATOM 860 C CA . LEU B 1 45 ? 9.086 1.181 6.836 1 94.38 45 LEU B CA 1
ATOM 861 C C . LEU B 1 45 ? 8.312 1.964 5.781 1 94.38 45 LEU B C 1
ATOM 863 O O . LEU B 1 45 ? 7.234 2.494 6.066 1 94.38 45 LEU B O 1
ATOM 867 N N . ARG B 1 46 ? 8.914 2.01 4.691 1 94.56 46 ARG B N 1
ATOM 868 C CA . ARG B 1 46 ? 8.297 2.582 3.496 1 94.56 46 ARG B CA 1
ATOM 869 C C . ARG B 1 46 ? 8.445 1.643 2.303 1 94.56 46 ARG B C 1
ATOM 871 O O . ARG B 1 46 ? 9.5 1.045 2.102 1 94.56 46 ARG B O 1
ATOM 878 N N . LEU B 1 47 ? 7.402 1.477 1.69 1 95.94 47 LEU B N 1
ATOM 879 C CA . LEU B 1 47 ? 7.418 0.654 0.486 1 95.94 47 LEU B CA 1
ATOM 880 C C . LEU B 1 47 ? 7.531 1.522 -0.763 1 95.94 47 LEU B C 1
ATOM 882 O O . LEU B 1 47 ? 6.734 2.441 -0.959 1 95.94 47 LEU B O 1
ATOM 886 N N . CYS B 1 48 ? 8.562 1.287 -1.537 1 94 48 CYS B N 1
ATOM 887 C CA . CYS B 1 48 ? 8.727 1.96 -2.82 1 94 48 CYS B CA 1
ATOM 888 C C . CYS B 1 48 ? 8.234 1.085 -3.965 1 94 48 CYS B C 1
ATOM 890 O O . CYS B 1 48 ? 8.656 -0.063 -4.105 1 94 48 CYS B O 1
ATOM 892 N N . ILE B 1 49 ? 7.316 1.645 -4.668 1 94.31 49 ILE B N 1
ATOM 893 C CA . ILE B 1 49 ? 6.684 0.938 -5.773 1 94.31 49 ILE B CA 1
ATOM 894 C C . ILE B 1 49 ? 6.852 1.74 -7.062 1 94.31 49 ILE B C 1
ATOM 896 O O . ILE B 1 49 ? 6.691 2.963 -7.062 1 94.31 49 ILE B O 1
ATOM 900 N N . GLN B 1 50 ? 7.152 1.072 -8.125 1 93.94 50 GLN B N 1
ATOM 901 C CA . GLN B 1 50 ? 7.145 1.761 -9.414 1 93.94 50 GLN B CA 1
ATOM 902 C C . GLN B 1 50 ? 5.77 2.354 -9.711 1 93.94 50 GLN B C 1
ATOM 904 O O . GLN B 1 50 ? 4.746 1.726 -9.438 1 93.94 50 GLN B O 1
ATOM 909 N N . ALA B 1 51 ? 5.82 3.539 -10.281 1 93.44 51 ALA B N 1
ATOM 910 C CA . ALA B 1 51 ? 4.582 4.277 -10.516 1 93.44 51 ALA B CA 1
ATOM 911 C C . ALA B 1 51 ? 3.627 3.482 -11.398 1 93.44 51 ALA B C 1
ATOM 913 O O . ALA B 1 51 ? 2.414 3.48 -11.172 1 93.44 51 ALA B O 1
ATOM 914 N N . GLY B 1 52 ? 4.137 2.828 -12.398 1 91.81 52 GLY B N 1
ATOM 915 C CA . GLY B 1 52 ? 3.291 2.02 -13.266 1 91.81 52 GLY B CA 1
ATOM 916 C C . GLY B 1 52 ? 2.545 0.931 -12.516 1 91.81 52 GLY B C 1
ATOM 917 O O . GLY B 1 52 ? 1.351 0.724 -12.742 1 91.81 52 GLY B O 1
ATOM 918 N N . ALA B 1 53 ? 3.199 0.215 -11.648 1 93.5 53 ALA B N 1
ATOM 919 C CA . ALA B 1 53 ? 2.59 -0.842 -10.844 1 93.5 53 ALA B CA 1
ATOM 920 C C . ALA B 1 53 ? 1.536 -0.272 -9.898 1 93.5 53 ALA B C 1
ATOM 922 O O . ALA B 1 53 ? 0.475 -0.872 -9.711 1 93.5 53 ALA B O 1
ATOM 923 N N . TRP B 1 54 ? 1.867 0.857 -9.305 1 93.62 54 TRP B N 1
ATOM 924 C CA . TRP B 1 54 ? 0.903 1.516 -8.43 1 93.62 54 TRP B CA 1
ATOM 925 C C . TRP B 1 54 ? -0.357 1.898 -9.203 1 93.62 54 TRP B C 1
ATOM 927 O O . TRP B 1 54 ? -1.474 1.671 -8.727 1 93.62 54 TRP B O 1
ATOM 937 N N . ASP B 1 55 ? -0.13 2.457 -10.344 1 92 55 ASP B N 1
ATOM 938 C CA . ASP B 1 55 ? -1.266 2.863 -11.172 1 92 55 ASP B CA 1
ATOM 939 C C . ASP B 1 55 ? -2.141 1.664 -11.531 1 92 55 ASP B C 1
ATOM 941 O O . ASP B 1 55 ? -3.369 1.763 -11.523 1 92 55 ASP B O 1
ATOM 945 N N . GLU B 1 56 ? -1.573 0.58 -11.844 1 93.5 56 GLU B N 1
ATOM 946 C CA . GLU B 1 56 ? -2.33 -0.632 -12.141 1 93.5 56 GLU B CA 1
ATOM 947 C C . GLU B 1 56 ? -3.1 -1.116 -10.914 1 93.5 56 GLU B C 1
ATOM 949 O O . GLU B 1 56 ? -4.258 -1.523 -11.023 1 93.5 56 GLU B O 1
ATOM 954 N N . PHE B 1 57 ? -2.498 -1.116 -9.766 1 93.69 57 PHE B N 1
ATOM 955 C CA . PHE B 1 57 ? -3.148 -1.487 -8.508 1 93.69 57 PHE B CA 1
ATOM 956 C C . PHE B 1 57 ? -4.371 -0.613 -8.258 1 93.69 57 PHE B C 1
ATOM 958 O O . PHE B 1 57 ? -5.457 -1.123 -7.973 1 93.69 57 PHE B O 1
ATOM 965 N N . ILE B 1 58 ? -4.141 0.753 -8.414 1 94.19 58 ILE B N 1
ATOM 966 C CA . ILE B 1 58 ? -5.215 1.706 -8.148 1 94.19 58 ILE B CA 1
ATOM 967 C C . ILE B 1 58 ? -6.352 1.487 -9.148 1 94.19 58 ILE B C 1
ATOM 969 O O . ILE B 1 58 ? -7.527 1.49 -8.766 1 94.19 58 ILE B O 1
ATOM 973 N N . SER B 1 59 ? -6.004 1.274 -10.328 1 93 59 SER B N 1
ATOM 974 C CA . SER B 1 59 ? -7.012 0.999 -11.344 1 93 59 SER B CA 1
ATOM 975 C C . SER B 1 59 ? -7.789 -0.274 -11.023 1 93 59 SER B C 1
ATOM 977 O O . SER B 1 59 ? -9.008 -0.328 -11.203 1 93 59 SER B O 1
ATOM 979 N N . GLY B 1 60 ? -7.094 -1.303 -10.617 1 93.12 60 GLY B N 1
ATOM 980 C CA . GLY B 1 60 ? -7.734 -2.547 -10.219 1 93.12 60 GLY B CA 1
ATOM 981 C C . GLY B 1 60 ? -8.68 -2.385 -9.047 1 93.12 60 GLY B C 1
ATOM 982 O O . GLY B 1 60 ? -9.773 -2.953 -9.039 1 93.12 60 GLY B O 1
ATOM 983 N N . VAL B 1 61 ? -8.273 -1.694 -8.07 1 93.62 61 VAL B N 1
ATOM 984 C CA . VAL B 1 61 ? -9.117 -1.425 -6.914 1 93.62 61 VAL B CA 1
ATOM 985 C C . VAL B 1 61 ? -10.383 -0.694 -7.355 1 93.62 61 VAL B C 1
ATOM 987 O O . VAL B 1 61 ? -11.492 -1.053 -6.949 1 93.62 61 VAL B O 1
ATOM 990 N N . LYS B 1 62 ? -10.258 0.316 -8.219 1 92.75 62 LYS B N 1
ATOM 991 C CA . LYS B 1 62 ? -11.398 1.074 -8.719 1 92.75 62 LYS B CA 1
ATOM 992 C C . LYS B 1 62 ? -12.367 0.174 -9.484 1 92.75 62 LYS B C 1
ATOM 994 O O . LYS B 1 62 ? -13.586 0.352 -9.406 1 92.75 62 LYS B O 1
ATOM 999 N N . ALA B 1 63 ? -11.789 -0.79 -10.094 1 91 63 ALA B N 1
ATOM 1000 C CA . ALA B 1 63 ? -12.586 -1.697 -10.906 1 91 63 ALA B CA 1
ATOM 1001 C C . ALA B 1 63 ? -13.117 -2.861 -10.07 1 91 63 ALA B C 1
ATOM 1003 O O . ALA B 1 63 ? -13.773 -3.764 -10.602 1 91 63 ALA B O 1
ATOM 1004 N N . ALA B 1 64 ? -12.891 -2.867 -8.727 1 86.31 64 ALA B N 1
ATOM 1005 C CA . ALA B 1 64 ? -13.273 -3.945 -7.816 1 86.31 64 ALA B CA 1
ATOM 1006 C C . ALA B 1 64 ? -12.648 -5.27 -8.25 1 86.31 64 ALA B C 1
ATOM 1008 O O . ALA B 1 64 ? -13.297 -6.316 -8.188 1 86.31 64 ALA B O 1
ATOM 1009 N N . SER B 1 65 ? -11.469 -5.258 -8.859 1 80.31 65 SER B N 1
ATOM 1010 C CA . SER B 1 65 ? -10.781 -6.43 -9.383 1 80.31 65 SER B CA 1
ATOM 1011 C C . SER B 1 65 ? -9.57 -6.789 -8.523 1 80.31 65 SER B C 1
ATOM 1013 O O . SER B 1 65 ? -8.555 -7.266 -9.039 1 80.31 65 SER B O 1
ATOM 1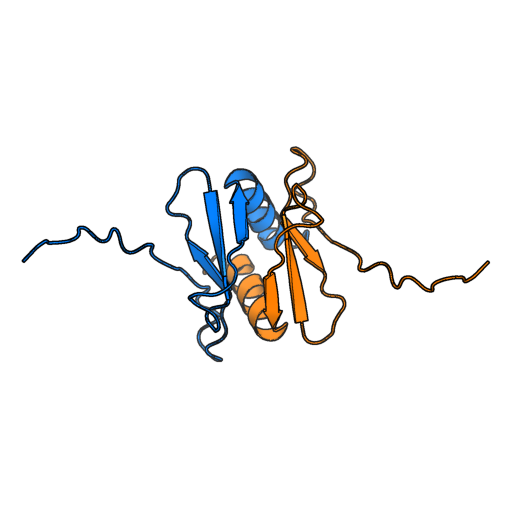015 N N . LEU B 1 66 ? -9.539 -6.43 -7.258 1 74.5 66 LEU B N 1
ATOM 1016 C CA . LEU B 1 66 ? -8.508 -6.844 -6.316 1 74.5 66 LEU B CA 1
ATOM 1017 C C . LEU B 1 66 ? -8.984 -8.016 -5.461 1 74.5 66 LEU B C 1
ATOM 1019 O O . LEU B 1 66 ? -10.18 -8.125 -5.164 1 74.5 66 LEU B O 1
#

Sequence (132 aa):
MNRTDHHETIWRKSSYSSGNGQCVEVNADAREIVVVRDSKEPLGLRLCIQAGAWDEFISGVKAASLMNRTDHHETIWRKSSYSSGNGQCVEVNADAREIVVVRDSKEPLGLRLCIQAGAWDEFISGVKAASL

Nearest PDB structures (foldseek):
  7pik-assembly1_A  TM=6.514E-01  e=7.877E+00  Escherichia coli
  7pik-assembly1_C  TM=6.423E-01  e=9.456E+00  Escherichia coli
  2xg8-assembly1_E-2  TM=3.687E-01  e=9.456E+00  Synechococcus elongatus PCC 7942 = FACHB-805
  7pik-assembly1_A  TM=6.517E-01  e=7.955E+00  Escherichia coli
  2xg8-assembly1_E-2  TM=3.691E-01  e=9.545E+00  Synechococcus elongatus PCC 7942 = FACHB-805

Organism: Streptomyces mobaraensis (NCBI:txid35621)

Solvent-accessible surface area (backbone atoms only — not comparable to full-atom values): 7437 Å² total; per-residue (Å²): 129,84,72,68,77,64,74,66,79,61,71,42,55,24,71,61,29,73,82,76,67,44,28,52,28,37,31,63,82,48,88,55,38,28,37,38,35,42,55,79,38,80,84,54,73,66,48,78,38,50,35,68,29,49,51,26,38,53,51,10,46,53,66,70,39,96,128,85,72,68,76,64,74,66,80,60,71,42,55,25,71,61,28,71,81,76,66,44,28,52,30,38,28,61,82,48,90,53,39,28,36,38,35,42,56,78,38,81,84,55,72,66,47,78,37,50,34,70,29,49,50,27,38,54,51,10,47,54,65,69,39,95

Radius of gyration: 15.79 Å; Cα contacts (8 Å, |Δi|>4): 256; chains: 2; bounding box: 33×68×31 Å

InterPro domains:
  IPR007278 Domain of unknown function DUF397 [PF04149] (11-62)

pLDDT: mean 82.86, std 18.39, range [31.88, 96.19]

Secondary structure (DSSP, 8-state):
-----------B--GGG-SSS--EEEE--SSSEEEEEETT-TTS--EEEEHHHHHHHHHHHHTT--/-----------B--GGG-SSS--EEEE--SSSEEEEEETT-TTS--EEEEHHHHHHHHHHHHTT--